Protein AF-A0A530BVZ4-F1 (afdb_monomer)

Sequence (78 aa):
MKTTLEITAEPLPRDLAFLGESLTAFNDGDVGPSDRKPLVVFVRDEHDAVVAGISGYTAWGWLYVQWLWVDETLRGKG

Foldseek 3Di:
DDDDDDDDPDDDPVVVVVVVVVVQVVCCVVPNHFPKDKDKDFDADPVRDGQWMWTFIHTPNDTDTDDGDGHPVCPPVD

Solvent-accessible surface area (backbone atoms only — not comparable to full-atom values): 4988 Å² total; per-residue (Å²): 137,89,84,84,91,84,87,75,96,76,74,55,71,67,59,55,48,52,53,53,51,53,52,47,56,51,43,37,73,76,77,41,75,46,76,70,39,82,42,73,50,74,42,60,51,100,83,70,46,80,49,29,38,40,34,35,30,37,39,78,93,40,80,48,80,75,45,77,52,64,39,78,94,60,61,91,76,120

Structure (mmCIF, N/CA/C/O backbone):
data_AF-A0A530BVZ4-F1
#
_entry.id   AF-A0A530BVZ4-F1
#
loop_
_atom_site.group_PDB
_atom_site.id
_atom_site.type_symbol
_atom_site.label_atom_id
_atom_site.label_alt_id
_atom_site.label_comp_id
_atom_site.label_asym_id
_atom_site.label_entity_id
_atom_site.label_seq_id
_atom_site.pdbx_PDB_ins_code
_atom_site.Cartn_x
_atom_site.Cartn_y
_atom_site.Cartn_z
_atom_site.occupancy
_atom_site.B_iso_or_equiv
_atom_site.auth_seq_id
_atom_site.auth_comp_id
_atom_site.auth_asym_id
_atom_site.auth_atom_id
_atom_site.pdbx_PDB_model_num
ATOM 1 N N . MET A 1 1 ? 30.794 0.558 -21.304 1.00 76.31 1 MET A N 1
ATOM 2 C CA . MET A 1 1 ? 30.120 1.578 -20.467 1.00 76.31 1 MET A CA 1
ATOM 3 C C . MET A 1 1 ? 30.774 1.592 -19.100 1.00 76.31 1 MET A C 1
ATOM 5 O O . MET A 1 1 ? 31.122 0.523 -18.618 1.00 76.31 1 MET A O 1
ATOM 9 N N . LYS A 1 2 ? 30.959 2.769 -18.497 1.00 89.75 2 LYS A N 1
ATOM 10 C CA . LYS A 1 2 ? 31.386 2.892 -17.098 1.00 89.75 2 LYS A CA 1
ATOM 11 C C . LYS A 1 2 ? 30.145 3.175 -16.254 1.00 89.75 2 LYS A C 1
ATOM 13 O O . LYS A 1 2 ? 29.383 4.069 -16.606 1.00 89.75 2 LYS A O 1
ATOM 18 N N . THR A 1 3 ? 29.939 2.406 -15.194 1.00 94.56 3 THR A N 1
ATOM 19 C CA . THR A 1 3 ? 28.825 2.568 -14.251 1.00 94.56 3 THR A CA 1
ATOM 20 C C . THR A 1 3 ? 29.325 3.178 -12.944 1.00 94.56 3 THR A C 1
ATOM 22 O O . THR A 1 3 ? 30.472 2.952 -12.554 1.00 94.56 3 THR A O 1
ATOM 25 N N . THR A 1 4 ? 28.459 3.927 -12.265 1.00 95.75 4 THR A N 1
ATOM 26 C CA . THR A 1 4 ? 28.708 4.508 -10.938 1.00 95.75 4 THR A CA 1
ATOM 27 C C . THR A 1 4 ? 27.571 4.095 -10.006 1.00 95.75 4 THR A C 1
ATOM 29 O O . THR A 1 4 ? 26.430 3.998 -10.451 1.00 95.75 4 THR A O 1
ATOM 32 N N . LEU A 1 5 ? 27.886 3.831 -8.738 1.00 95.81 5 LEU A N 1
ATOM 33 C CA . LEU A 1 5 ? 26.906 3.552 -7.689 1.00 95.81 5 LEU A CA 1
ATOM 34 C C . LEU A 1 5 ? 26.523 4.856 -6.981 1.00 95.81 5 LEU A C 1
ATOM 36 O O . LEU A 1 5 ? 27.405 5.623 -6.599 1.00 95.81 5 LEU A O 1
ATOM 40 N N . GLU A 1 6 ? 25.230 5.066 -6.764 1.00 95.69 6 GLU A N 1
ATOM 41 C CA . GLU A 1 6 ? 24.686 6.169 -5.970 1.00 95.69 6 GLU A CA 1
ATOM 42 C C . GLU A 1 6 ? 23.869 5.602 -4.801 1.00 95.69 6 GLU A C 1
ATOM 44 O O . GLU A 1 6 ? 23.144 4.621 -4.965 1.00 95.69 6 GLU A O 1
ATOM 49 N N . ILE A 1 7 ? 24.005 6.202 -3.616 1.00 97.44 7 ILE A N 1
ATOM 50 C CA . ILE A 1 7 ? 23.238 5.863 -2.412 1.00 97.44 7 ILE A CA 1
ATOM 51 C C . ILE A 1 7 ? 22.671 7.174 -1.870 1.00 97.44 7 ILE A C 1
ATOM 53 O O . ILE A 1 7 ? 23.435 8.082 -1.548 1.00 97.44 7 ILE A O 1
ATOM 57 N N . THR A 1 8 ? 21.347 7.277 -1.762 1.00 96.75 8 THR A N 1
ATOM 58 C CA . THR A 1 8 ? 20.662 8.479 -1.274 1.00 96.75 8 THR A CA 1
ATOM 59 C C . THR A 1 8 ? 19.462 8.109 -0.407 1.00 96.75 8 THR A C 1
ATOM 61 O O . THR A 1 8 ? 18.786 7.113 -0.659 1.00 96.75 8 THR A O 1
ATOM 64 N N . ALA A 1 9 ? 19.201 8.919 0.618 1.00 97.69 9 ALA A N 1
ATOM 65 C CA . ALA A 1 9 ? 17.959 8.880 1.391 1.00 97.69 9 ALA A CA 1
ATOM 66 C C . ALA A 1 9 ? 16.891 9.837 0.822 1.00 97.69 9 ALA A C 1
ATOM 68 O O . ALA A 1 9 ? 15.743 9.808 1.255 1.00 97.69 9 ALA A O 1
ATOM 69 N N . GLU A 1 10 ? 17.266 10.664 -0.156 1.00 97.62 10 GLU A N 1
ATOM 70 C CA . GLU A 1 10 ? 16.434 11.690 -0.786 1.00 97.62 10 GLU A CA 1
ATOM 71 C C . GLU A 1 10 ? 16.395 11.454 -2.304 1.00 97.62 10 GLU A C 1
ATOM 73 O O . GLU A 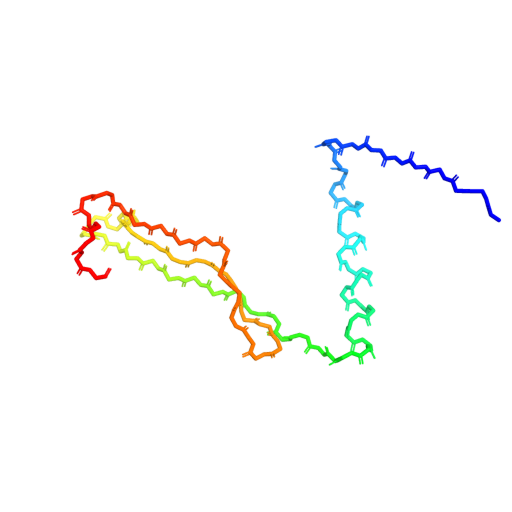1 10 ? 16.976 12.217 -3.081 1.00 97.62 10 GLU A O 1
ATOM 78 N N . PRO A 1 11 ? 15.784 10.350 -2.765 1.00 97.25 11 PRO A N 1
ATOM 79 C CA . PRO A 1 11 ? 15.702 10.072 -4.189 1.00 97.25 11 PRO A CA 1
ATOM 80 C C . PRO A 1 11 ? 14.828 11.116 -4.891 1.00 97.25 11 PRO A C 1
ATOM 82 O O . PRO A 1 11 ? 13.805 11.561 -4.359 1.00 97.25 11 PRO A O 1
ATOM 85 N N . LEU A 1 12 ? 15.183 11.472 -6.126 1.00 97.69 12 LEU A N 1
ATOM 86 C CA . LEU A 1 12 ? 14.313 12.317 -6.935 1.00 97.69 12 LEU A CA 1
ATOM 87 C C . LEU A 1 12 ? 13.052 11.523 -7.323 1.00 97.69 12 LEU A C 1
ATOM 89 O O . LEU A 1 12 ? 13.169 10.379 -7.773 1.00 97.69 12 LEU A O 1
ATOM 93 N N . PRO A 1 13 ? 11.844 12.118 -7.255 1.00 97.75 13 PRO A N 1
ATOM 94 C CA . PRO A 1 13 ? 10.606 11.421 -7.614 1.00 97.75 13 PRO A CA 1
ATOM 95 C C . PRO A 1 13 ? 10.622 10.804 -9.020 1.00 97.75 13 PRO A C 1
ATOM 97 O O . PRO A 1 13 ? 10.071 9.726 -9.229 1.00 97.75 13 PRO A O 1
ATOM 100 N N . ARG A 1 14 ? 11.296 11.459 -9.977 1.00 97.81 14 ARG A N 1
ATOM 101 C CA . ARG A 1 14 ? 11.438 10.968 -11.357 1.00 97.81 14 ARG A CA 1
ATOM 102 C C . ARG A 1 14 ? 12.262 9.682 -11.460 1.00 97.81 14 ARG A C 1
ATOM 104 O O . ARG A 1 14 ? 11.951 8.844 -12.297 1.00 97.81 14 ARG A O 1
ATOM 111 N N . ASP A 1 15 ? 13.281 9.519 -10.618 1.00 97.44 15 ASP A N 1
ATOM 112 C CA . ASP A 1 15 ? 14.172 8.358 -10.677 1.00 97.44 15 ASP A CA 1
ATOM 113 C C . ASP A 1 15 ? 13.461 7.135 -10.075 1.00 97.44 15 ASP A C 1
ATOM 115 O O . ASP A 1 15 ? 13.545 6.034 -10.618 1.00 97.44 15 ASP A O 1
ATOM 119 N N . LEU A 1 16 ? 12.662 7.341 -9.017 1.00 97.56 16 LEU A N 1
ATOM 120 C CA . LEU A 1 16 ? 11.774 6.306 -8.476 1.00 97.56 16 LEU A CA 1
ATOM 121 C C . LEU A 1 16 ? 10.675 5.905 -9.464 1.00 97.56 16 LEU A C 1
ATOM 123 O O . LEU A 1 16 ? 10.399 4.714 -9.610 1.00 97.56 16 LEU A O 1
ATOM 127 N N . ALA A 1 17 ? 10.059 6.879 -10.144 1.00 97.50 17 ALA A N 1
ATOM 128 C CA . ALA A 1 17 ? 9.056 6.608 -11.173 1.00 97.50 17 ALA A CA 1
ATOM 129 C C . ALA A 1 17 ? 9.653 5.777 -12.316 1.00 97.50 17 ALA A C 1
ATOM 131 O O . ALA A 1 17 ? 9.123 4.715 -12.634 1.00 97.50 17 ALA A O 1
ATOM 132 N N . PHE A 1 18 ? 10.811 6.189 -12.847 1.00 97.81 18 PHE A N 1
ATOM 133 C CA . PHE A 1 18 ? 11.523 5.449 -13.889 1.00 97.81 18 PHE A CA 1
ATOM 134 C C . PHE A 1 18 ? 11.838 4.006 -13.470 1.00 97.81 18 PHE A C 1
ATOM 136 O O . PHE A 1 18 ? 11.625 3.075 -14.251 1.00 97.81 18 PHE A O 1
ATOM 143 N N . LEU A 1 19 ? 12.315 3.803 -12.236 1.00 97.50 19 LEU A N 1
ATOM 144 C CA . LEU A 1 19 ? 12.613 2.473 -11.705 1.00 97.50 19 LEU A CA 1
ATOM 145 C C . LEU A 1 19 ? 11.355 1.591 -11.644 1.00 97.50 19 LEU A C 1
ATOM 147 O O . LEU A 1 19 ? 11.381 0.447 -12.101 1.00 97.50 19 LEU A O 1
ATOM 151 N N . GLY A 1 20 ? 10.258 2.123 -11.099 1.00 96.44 20 GLY A N 1
ATOM 152 C CA . GLY A 1 20 ? 8.991 1.402 -10.969 1.00 96.44 20 GLY A CA 1
ATOM 153 C C . GLY A 1 20 ? 8.352 1.061 -12.316 1.00 96.44 20 GLY A C 1
ATOM 154 O O . GLY A 1 20 ? 7.911 -0.072 -12.519 1.00 96.44 20 GLY A O 1
ATOM 155 N N . GLU A 1 21 ? 8.340 2.008 -13.253 1.00 96.81 21 GLU A N 1
ATOM 156 C CA . GLU A 1 21 ? 7.802 1.816 -14.604 1.00 96.81 21 GLU A CA 1
ATOM 157 C C . GLU A 1 21 ? 8.620 0.794 -15.397 1.00 96.81 21 GLU A C 1
ATOM 159 O O . GLU A 1 21 ? 8.047 -0.113 -15.999 1.00 96.81 21 GLU A O 1
ATOM 164 N N . SER A 1 22 ? 9.953 0.878 -15.339 1.00 97.88 22 SER A N 1
ATOM 165 C CA . SER A 1 22 ? 10.840 -0.060 -16.040 1.00 97.88 22 SER A CA 1
ATOM 166 C C . SER A 1 22 ? 10.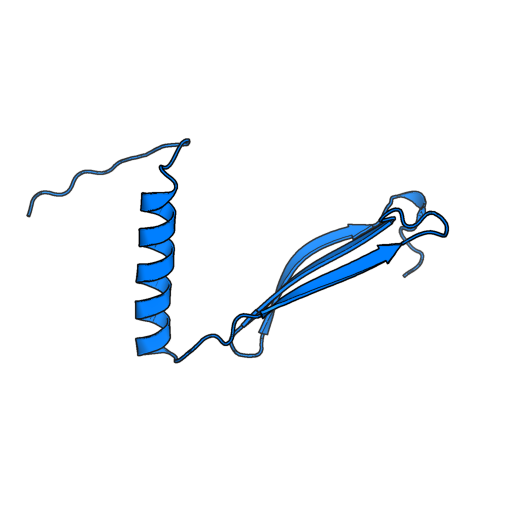660 -1.496 -15.544 1.00 97.88 22 SER A C 1
ATOM 168 O O . SER A 1 22 ? 10.591 -2.426 -16.346 1.00 97.88 22 SER A O 1
ATOM 170 N N . LEU A 1 23 ? 10.542 -1.683 -14.225 1.00 96.50 23 LEU A N 1
ATOM 171 C CA . LEU A 1 23 ? 10.283 -2.998 -13.640 1.00 96.50 23 LEU A CA 1
ATOM 172 C C . LEU A 1 23 ? 8.881 -3.515 -13.993 1.00 96.50 23 LEU A C 1
ATOM 174 O O . LEU A 1 23 ? 8.724 -4.696 -14.294 1.00 96.50 23 LEU A O 1
ATOM 178 N N . THR A 1 24 ? 7.871 -2.641 -13.984 1.00 94.62 24 THR A N 1
ATOM 179 C CA . THR A 1 24 ? 6.500 -3.002 -14.377 1.00 94.62 24 THR A CA 1
ATOM 180 C C . THR A 1 24 ? 6.461 -3.467 -15.830 1.00 94.62 24 THR A C 1
ATOM 182 O O . THR A 1 24 ? 5.959 -4.551 -16.098 1.00 94.62 24 THR A O 1
ATOM 185 N N . ALA A 1 25 ? 7.074 -2.714 -16.747 1.00 95.94 25 ALA A N 1
ATOM 186 C CA . ALA A 1 25 ? 7.123 -3.064 -18.164 1.00 95.94 25 ALA A CA 1
ATOM 187 C C . ALA A 1 25 ? 7.847 -4.396 -18.420 1.00 95.94 25 ALA A C 1
ATOM 189 O O . ALA A 1 25 ? 7.415 -5.182 -19.262 1.00 95.94 25 ALA A O 1
ATOM 190 N N . PHE A 1 26 ? 8.930 -4.669 -17.684 1.00 97.19 26 PHE A N 1
ATOM 191 C CA . PHE A 1 26 ? 9.611 -5.962 -17.750 1.00 97.19 26 PHE A CA 1
ATOM 192 C C . PHE A 1 26 ? 8.697 -7.106 -17.282 1.00 97.19 26 PHE A C 1
ATOM 194 O O . PHE A 1 26 ? 8.524 -8.081 -18.011 1.00 97.19 26 PHE A O 1
ATOM 201 N N . ASN A 1 27 ? 8.073 -6.972 -16.107 1.00 95.81 27 ASN A N 1
ATOM 202 C CA . ASN A 1 27 ? 7.197 -8.005 -15.547 1.00 95.81 27 ASN A CA 1
ATOM 203 C C . ASN A 1 27 ? 5.962 -8.253 -16.423 1.00 95.81 27 ASN A C 1
ATOM 205 O O . ASN A 1 27 ? 5.598 -9.404 -16.647 1.00 95.81 27 ASN A O 1
ATOM 209 N N . ASP A 1 28 ? 5.345 -7.198 -16.959 1.00 94.94 28 ASP A N 1
ATOM 210 C CA . ASP A 1 28 ? 4.195 -7.322 -17.857 1.00 94.94 28 ASP A CA 1
ATOM 211 C C . ASP A 1 28 ? 4.554 -8.124 -19.121 1.00 94.94 28 ASP A C 1
ATOM 213 O O . ASP A 1 28 ? 3.728 -8.889 -19.621 1.00 94.94 28 ASP A O 1
ATOM 217 N N . GLY A 1 29 ? 5.787 -7.987 -19.625 1.00 94.94 29 GLY A N 1
ATOM 218 C CA . GLY A 1 29 ? 6.289 -8.756 -20.765 1.00 94.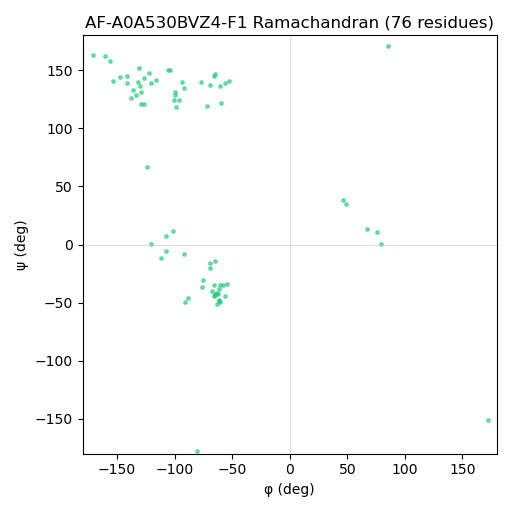94 29 GLY A CA 1
ATOM 219 C C . GLY A 1 29 ? 6.649 -10.212 -20.447 1.00 94.94 29 GLY A C 1
ATOM 220 O O . GLY A 1 29 ? 6.525 -11.062 -21.327 1.00 94.94 29 GLY A O 1
ATOM 221 N N . ASP A 1 30 ? 7.087 -10.503 -19.219 1.00 96.19 30 ASP A N 1
ATOM 222 C CA . ASP A 1 30 ? 7.542 -11.839 -18.799 1.00 96.19 30 ASP A CA 1
ATOM 223 C C . ASP A 1 30 ? 6.396 -12.721 -18.274 1.00 96.19 30 ASP A C 1
ATOM 225 O O . ASP A 1 30 ? 6.248 -13.875 -18.678 1.00 96.19 30 ASP A O 1
ATOM 229 N N . VAL A 1 31 ? 5.542 -12.171 -17.404 1.00 94.50 31 VAL A N 1
ATOM 230 C CA . VAL A 1 31 ? 4.482 -12.914 -16.693 1.00 94.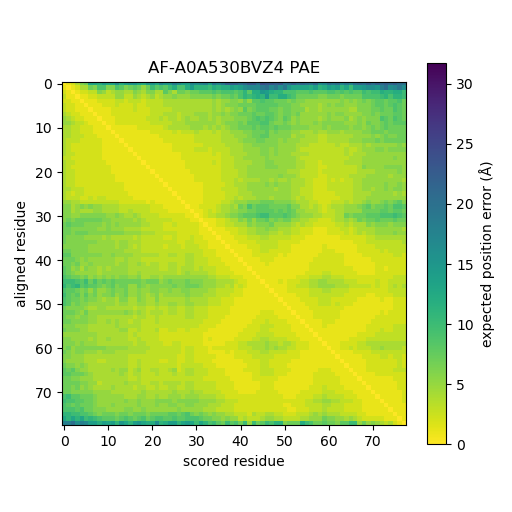50 31 VAL A CA 1
ATOM 231 C C . VAL A 1 31 ? 3.065 -12.403 -16.973 1.00 94.50 31 VAL A C 1
ATOM 233 O O . VAL A 1 31 ? 2.096 -12.966 -16.460 1.00 94.50 31 VAL A O 1
ATOM 236 N N . GLY A 1 32 ? 2.923 -11.370 -17.807 1.00 94.56 32 GLY A N 1
ATOM 237 C CA . GLY A 1 32 ? 1.639 -10.749 -18.129 1.00 94.56 32 GLY A CA 1
ATOM 238 C C . GLY A 1 32 ? 1.201 -9.675 -17.122 1.00 94.56 32 GLY A C 1
ATOM 239 O O . GLY A 1 32 ? 1.806 -9.522 -16.053 1.00 94.56 32 GLY A O 1
ATOM 240 N N . PRO A 1 33 ? 0.129 -8.926 -17.448 1.00 93.38 33 PRO A N 1
ATOM 241 C CA . PRO A 1 33 ? -0.317 -7.792 -16.651 1.00 93.38 33 PRO A CA 1
ATOM 242 C C . PRO A 1 33 ? -0.697 -8.215 -15.231 1.00 93.38 33 PRO A C 1
ATOM 244 O O . PRO A 1 33 ? -1.404 -9.198 -15.016 1.00 93.38 33 PRO A O 1
ATOM 247 N N . SER A 1 34 ? -0.261 -7.428 -14.248 1.00 95.12 34 SER A N 1
ATOM 248 C CA . SER A 1 34 ? -0.548 -7.702 -12.831 1.00 95.12 34 SER A CA 1
ATOM 249 C C . SER A 1 34 ? -2.012 -7.526 -12.423 1.00 95.12 34 SER A C 1
ATOM 251 O O . SER A 1 34 ? -2.407 -8.020 -11.362 1.00 95.12 34 SER A O 1
ATOM 253 N N . ASP A 1 35 ? -2.793 -6.777 -13.212 1.00 95.19 35 ASP A N 1
ATOM 254 C CA . ASP A 1 35 ? -4.131 -6.286 -12.859 1.00 95.19 35 ASP A CA 1
ATOM 255 C C . ASP A 1 35 ? -4.182 -5.682 -11.447 1.00 95.19 35 ASP A C 1
ATOM 257 O O . ASP A 1 35 ? -5.143 -5.869 -10.690 1.00 95.19 35 ASP A O 1
ATOM 261 N N . ARG A 1 36 ? -3.112 -4.965 -11.072 1.00 95.88 36 ARG A N 1
ATOM 262 C CA . ARG A 1 36 ? -2.947 -4.428 -9.726 1.00 95.88 36 ARG A CA 1
ATOM 263 C C . ARG A 1 36 ? -4.084 -3.473 -9.367 1.00 95.88 36 ARG A C 1
ATOM 265 O O . ARG A 1 36 ? -4.264 -2.437 -10.004 1.00 95.88 36 ARG A O 1
ATOM 272 N N . LYS A 1 37 ? -4.806 -3.778 -8.287 1.00 97.75 37 LYS A N 1
ATOM 273 C CA . LYS A 1 37 ? -5.921 -2.961 -7.782 1.00 97.75 37 LYS A CA 1
ATOM 274 C C . LYS A 1 37 ? -5.719 -2.631 -6.308 1.00 97.75 37 LYS A C 1
ATOM 276 O O . LYS A 1 37 ? -5.628 -3.563 -5.507 1.00 97.75 37 LYS A O 1
ATOM 281 N N . PRO A 1 38 ? -5.651 -1.341 -5.928 1.00 98.06 38 PRO A N 1
ATOM 282 C CA . PRO A 1 38 ? -5.658 -0.945 -4.526 1.00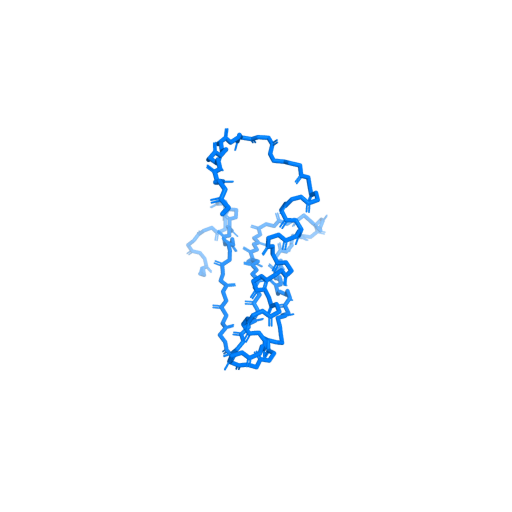 98.06 38 PRO A CA 1
ATOM 283 C C . PRO A 1 38 ? -6.897 -1.487 -3.813 1.00 98.06 38 PRO A C 1
ATOM 285 O O . PRO A 1 38 ? -7.998 -1.450 -4.363 1.00 98.06 38 PRO A O 1
ATOM 288 N N . LEU A 1 39 ? -6.713 -1.964 -2.586 1.00 98.19 39 LEU A N 1
ATOM 289 C CA . LEU A 1 39 ? -7.795 -2.420 -1.726 1.00 98.19 39 LEU A CA 1
ATOM 290 C C . LEU A 1 39 ? -7.608 -1.826 -0.334 1.00 98.19 39 LEU A C 1
ATOM 292 O O . LEU A 1 39 ? -6.534 -1.929 0.260 1.00 98.19 39 LEU A O 1
ATOM 296 N N . VAL A 1 40 ? -8.665 -1.206 0.178 1.00 98.38 40 VAL A N 1
ATOM 297 C CA . VAL A 1 40 ? -8.696 -0.637 1.521 1.00 98.38 40 VAL A CA 1
ATOM 298 C C . VAL A 1 40 ? -10.056 -0.887 2.152 1.00 98.38 40 VAL A C 1
ATOM 300 O O . VAL A 1 40 ? -11.085 -0.765 1.488 1.00 98.38 40 VAL A O 1
ATOM 303 N N . VAL A 1 41 ? -10.054 -1.238 3.434 1.00 98.25 41 VAL A N 1
ATOM 304 C CA . VAL A 1 41 ? -11.263 -1.343 4.252 1.00 98.25 41 VAL A CA 1
ATOM 305 C C . VAL A 1 41 ? -11.031 -0.551 5.527 1.00 98.25 41 VAL A C 1
ATOM 307 O O . VAL A 1 41 ? -10.002 -0.720 6.181 1.00 98.25 41 VAL A O 1
ATOM 310 N N . PHE A 1 42 ? -11.990 0.304 5.874 1.00 98.38 42 PHE A N 1
ATOM 311 C CA . PHE A 1 42 ? -11.994 1.061 7.120 1.00 98.38 42 PHE A CA 1
ATOM 312 C C . PHE A 1 42 ? -13.180 0.643 7.979 1.00 98.38 42 PHE A C 1
ATOM 314 O O . PHE A 1 42 ? -14.283 0.451 7.469 1.00 98.38 42 PHE A O 1
ATOM 321 N N . VAL A 1 43 ? -12.950 0.567 9.285 1.00 97.94 43 VAL A N 1
ATOM 322 C CA . VAL A 1 43 ? -14.007 0.588 10.296 1.00 97.94 43 VAL A CA 1
ATOM 323 C C . VAL A 1 43 ? -14.070 2.006 10.837 1.00 97.94 43 VAL A C 1
ATOM 325 O O . VAL A 1 43 ? -13.030 2.581 11.176 1.00 97.94 43 VAL A O 1
ATOM 328 N N . ARG A 1 44 ? -15.277 2.565 10.893 1.00 98.44 44 ARG A N 1
ATOM 329 C CA . ARG A 1 44 ? -15.523 3.916 11.393 1.00 98.44 44 ARG A CA 1
ATOM 330 C C . ARG A 1 44 ? -16.508 3.902 12.550 1.00 98.44 44 ARG A C 1
ATOM 332 O O . ARG A 1 44 ? -17.378 3.033 12.588 1.00 98.44 44 ARG A O 1
ATOM 339 N N . ASP A 1 45 ? -16.330 4.830 13.479 1.00 97.19 45 ASP A N 1
ATOM 340 C CA . ASP A 1 45 ? -17.278 5.072 14.566 1.00 97.19 45 ASP A CA 1
ATOM 341 C C . ASP A 1 45 ? -18.477 5.925 14.104 1.00 97.19 45 ASP A C 1
ATOM 343 O O . ASP A 1 45 ? -18.605 6.287 12.931 1.00 97.19 45 ASP A O 1
ATOM 347 N N . GLU A 1 46 ? -19.378 6.245 15.031 1.00 97.75 46 GLU A N 1
ATOM 348 C CA . GLU A 1 46 ? -20.561 7.076 14.789 1.00 97.75 46 GLU A CA 1
ATOM 349 C C . GLU A 1 46 ? -2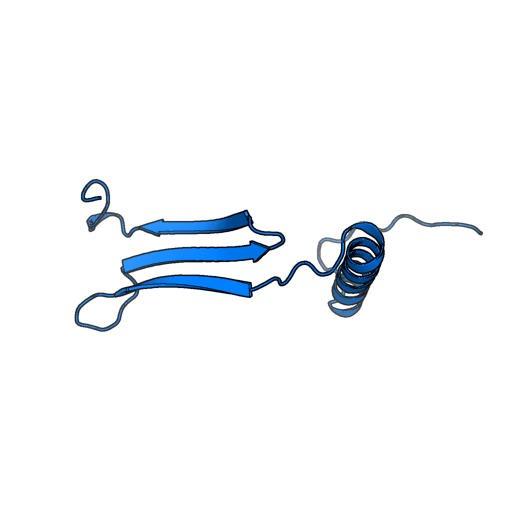0.251 8.534 14.404 1.00 97.75 46 GLU A C 1
ATOM 351 O O . GLU A 1 46 ? -21.136 9.236 13.911 1.00 97.75 46 GLU A O 1
ATOM 356 N N . HIS A 1 47 ? -19.008 8.982 14.595 1.00 97.94 47 HIS A N 1
ATOM 357 C CA . HIS A 1 47 ? -18.517 10.308 14.225 1.00 97.94 47 HIS A CA 1
ATOM 358 C C . HIS A 1 47 ? -17.689 10.286 12.925 1.00 97.94 47 HIS A C 1
ATOM 360 O O . HIS A 1 47 ? -17.050 11.286 12.595 1.00 97.94 47 HIS A O 1
ATOM 366 N N . ASP A 1 48 ? -17.707 9.171 12.183 1.00 97.88 48 ASP A N 1
ATOM 367 C CA . ASP A 1 48 ? -16.943 8.929 10.949 1.00 97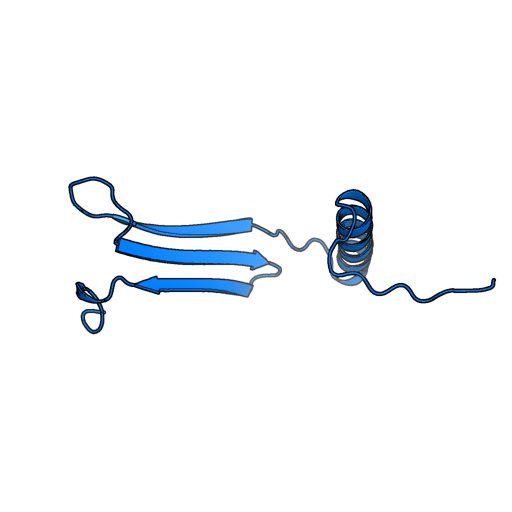.88 48 ASP A CA 1
ATOM 368 C C . ASP A 1 48 ? -15.411 8.846 11.147 1.00 97.88 48 ASP A C 1
ATOM 370 O O . ASP A 1 48 ? -14.644 8.833 10.177 1.00 97.88 48 ASP A O 1
ATOM 374 N N . ALA A 1 49 ? -14.917 8.722 12.384 1.00 98.12 49 ALA A N 1
ATOM 375 C CA . ALA A 1 49 ? -13.489 8.563 12.654 1.00 98.12 49 ALA A CA 1
ATOM 376 C C . ALA A 1 49 ? -13.023 7.127 12.358 1.00 98.12 49 ALA A C 1
ATOM 378 O O . ALA A 1 49 ? -13.716 6.162 12.670 1.00 98.12 49 ALA A O 1
ATOM 379 N N . VAL A 1 50 ? -11.834 6.957 11.761 1.00 98.19 50 VAL A N 1
ATOM 380 C CA . VAL A 1 50 ? -11.255 5.621 11.508 1.00 98.19 50 VAL A CA 1
ATOM 381 C C . VAL A 1 50 ? -10.797 4.997 12.825 1.00 98.19 50 VAL A C 1
ATOM 383 O O . VAL A 1 50 ? -9.873 5.506 13.453 1.00 98.19 50 VAL A O 1
ATOM 386 N N . VAL A 1 5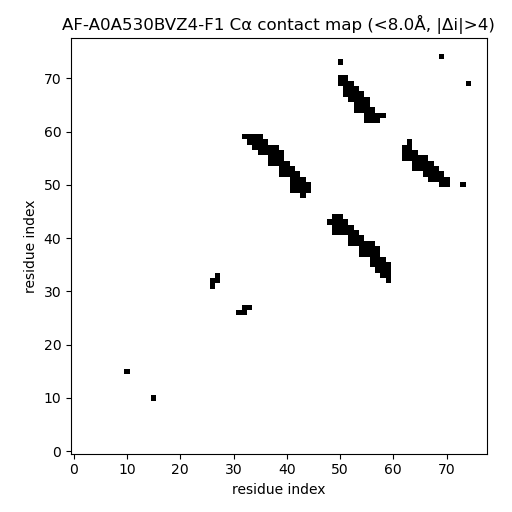1 ? -11.374 3.851 13.185 1.00 98.38 51 VAL A N 1
ATOM 387 C CA . VAL A 1 51 ? -11.026 3.092 14.403 1.00 98.38 51 VAL A CA 1
ATOM 388 C C . VAL A 1 51 ? -10.349 1.749 14.108 1.00 98.38 51 VAL A C 1
ATOM 390 O O . VAL A 1 51 ? -9.780 1.120 14.995 1.00 98.38 51 VAL A O 1
ATOM 393 N N . ALA A 1 52 ? -10.361 1.304 12.851 1.00 98.50 52 ALA A N 1
ATOM 394 C CA . ALA A 1 52 ? -9.525 0.212 12.357 1.00 98.50 52 ALA A CA 1
ATOM 395 C C . ALA A 1 52 ? -9.413 0.279 10.830 1.00 98.50 52 ALA A C 1
ATOM 397 O O . ALA A 1 52 ? -10.239 0.902 10.157 1.00 98.50 52 ALA A O 1
ATOM 398 N N . GLY A 1 53 ? -8.426 -0.404 10.262 1.00 98.19 53 GLY A N 1
ATOM 399 C CA . GLY A 1 53 ? -8.355 -0.562 8.819 1.00 98.19 53 GLY A CA 1
ATOM 400 C C . GLY A 1 53 ? -7.294 -1.538 8.341 1.00 98.19 53 GLY A C 1
ATOM 401 O O . GLY A 1 53 ? -6.360 -1.897 9.058 1.00 98.19 53 GLY A O 1
ATOM 402 N N . ILE A 1 54 ? -7.458 -1.941 7.087 1.00 98.50 54 ILE A N 1
ATOM 403 C CA . ILE A 1 54 ? -6.500 -2.731 6.319 1.00 98.50 54 ILE A CA 1
ATOM 404 C C . ILE A 1 54 ? -6.290 -2.054 4.967 1.00 98.50 54 ILE A C 1
ATOM 406 O O . ILE A 1 54 ? -7.253 -1.613 4.337 1.00 98.50 54 ILE A O 1
ATOM 410 N N . SER A 1 55 ? -5.042 -1.969 4.517 1.00 98.56 55 SER A N 1
ATOM 411 C CA . SER A 1 55 ? -4.689 -1.470 3.191 1.00 98.56 55 SER A CA 1
ATOM 412 C C . SER A 1 55 ? -3.729 -2.417 2.485 1.00 98.56 55 SER A C 1
ATOM 414 O O . SER A 1 55 ? -2.927 -3.126 3.100 1.00 98.56 55 SER A O 1
ATOM 416 N N . GLY A 1 56 ? -3.801 -2.407 1.164 1.00 98.50 56 GLY A N 1
ATOM 417 C CA . GLY A 1 56 ? -2.973 -3.242 0.324 1.00 98.50 56 GLY A CA 1
ATOM 418 C C . GLY A 1 56 ? -3.409 -3.168 -1.127 1.00 98.50 56 GLY A C 1
ATOM 419 O O . GLY A 1 56 ? -3.951 -2.161 -1.589 1.00 98.50 56 GLY A O 1
ATOM 420 N N . TYR A 1 57 ? -3.171 -4.248 -1.856 1.00 98.44 57 TYR A N 1
ATOM 421 C CA . TYR A 1 57 ? -3.650 -4.398 -3.223 1.00 98.44 57 TYR A CA 1
ATOM 422 C C . TYR A 1 57 ? -3.761 -5.871 -3.601 1.00 98.44 57 TYR A C 1
ATOM 424 O O . TYR A 1 57 ? -3.081 -6.726 -3.033 1.00 98.44 57 TYR A O 1
ATOM 432 N N . THR A 1 58 ? -4.588 -6.159 -4.600 1.00 98.25 58 THR A N 1
ATOM 433 C CA . THR A 1 58 ? -4.554 -7.445 -5.299 1.00 98.25 58 THR A CA 1
ATOM 434 C C . THR A 1 58 ? -3.661 -7.342 -6.527 1.00 98.25 58 THR A C 1
ATOM 436 O O . THR A 1 58 ? -3.724 -6.321 -7.210 1.00 98.25 58 THR A O 1
ATOM 439 N N . ALA A 1 59 ? -2.867 -8.368 -6.823 1.00 97.31 59 ALA A N 1
ATOM 440 C CA . ALA A 1 59 ? -2.092 -8.500 -8.060 1.00 97.31 59 ALA A CA 1
ATOM 441 C C . ALA A 1 59 ? -1.855 -9.986 -8.372 1.00 97.31 59 ALA A C 1
ATOM 443 O O . ALA A 1 59 ? -1.630 -10.770 -7.451 1.00 97.31 59 ALA A O 1
ATOM 444 N N . TRP A 1 60 ? -1.934 -10.380 -9.647 1.00 95.88 60 TRP A N 1
ATOM 445 C CA . TRP A 1 60 ? -1.768 -11.776 -10.100 1.00 95.88 60 TRP A CA 1
ATOM 446 C C . TRP A 1 60 ? -2.595 -12.809 -9.303 1.00 95.88 60 TRP A C 1
ATOM 448 O O . TRP A 1 60 ? -2.155 -13.928 -9.054 1.00 95.88 60 TRP A O 1
ATOM 458 N N . GLY A 1 61 ? -3.796 -12.429 -8.856 1.00 95.75 61 GLY A N 1
ATOM 459 C CA . GLY A 1 61 ? -4.676 -13.290 -8.052 1.00 95.75 61 GLY A CA 1
ATOM 460 C C . GLY A 1 61 ? -4.322 -13.395 -6.561 1.00 95.75 61 GLY A C 1
ATOM 461 O O . GLY A 1 61 ? -5.038 -14.067 -5.823 1.00 95.75 61 GLY A O 1
ATOM 462 N N . TRP A 1 62 ? -3.276 -12.709 -6.094 1.00 97.75 62 TRP A N 1
ATOM 463 C CA . TRP A 1 62 ? -2.868 -12.663 -4.687 1.00 97.75 62 TRP A CA 1
ATOM 464 C C . TRP A 1 62 ? -3.263 -11.346 -4.022 1.00 97.75 62 TRP A C 1
ATOM 466 O O . TRP A 1 62 ? -3.295 -10.299 -4.668 1.00 97.75 62 TRP A O 1
ATOM 476 N N . LEU A 1 63 ? -3.517 -11.391 -2.712 1.00 97.94 63 LEU A N 1
ATOM 477 C CA . LEU A 1 63 ? -3.659 -10.212 -1.858 1.00 97.94 63 LEU A CA 1
ATOM 478 C C . LEU A 1 63 ? -2.327 -9.918 -1.161 1.00 97.94 63 LEU A C 1
ATOM 480 O O . LEU A 1 63 ? -1.811 -10.759 -0.427 1.00 97.94 63 LEU A O 1
ATOM 484 N N . TYR A 1 64 ? -1.818 -8.701 -1.333 1.00 98.19 64 TYR A N 1
ATOM 485 C CA . TYR A 1 64 ? -0.750 -8.147 -0.510 1.00 98.19 64 TYR A CA 1
ATOM 486 C C . TYR A 1 64 ? -1.343 -7.198 0.532 1.00 98.19 64 TYR A C 1
ATOM 488 O O . TYR A 1 64 ? -2.028 -6.240 0.169 1.00 98.19 64 TYR A O 1
ATOM 496 N N . VAL A 1 65 ? -1.055 -7.445 1.812 1.00 98.31 65 VAL A N 1
ATOM 497 C CA . VAL A 1 65 ? -1.435 -6.568 2.930 1.00 98.31 65 VAL A CA 1
ATOM 498 C C . VAL A 1 65 ? -0.237 -5.706 3.305 1.00 98.31 65 VAL A C 1
ATOM 500 O O . VAL A 1 65 ? 0.804 -6.227 3.701 1.00 98.31 65 VAL A O 1
ATOM 503 N N . GLN A 1 66 ? -0.391 -4.389 3.181 1.00 98.25 66 GLN A N 1
ATOM 504 C CA . GLN A 1 66 ? 0.645 -3.422 3.530 1.00 98.25 66 GLN A CA 1
ATOM 505 C C . GLN A 1 66 ? 0.511 -2.966 4.981 1.00 98.25 66 GLN A C 1
ATOM 507 O O . GLN A 1 66 ? 1.484 -2.993 5.733 1.00 98.25 66 GLN A O 1
ATOM 512 N N . TRP A 1 67 ? -0.699 -2.564 5.377 1.00 98.38 67 TRP A N 1
ATOM 513 C CA . TRP A 1 67 ? -0.990 -2.124 6.736 1.00 98.38 67 TRP A CA 1
ATOM 514 C C . TRP A 1 67 ? -2.245 -2.805 7.256 1.00 98.38 67 TRP A C 1
ATOM 516 O O . TRP A 1 67 ? -3.231 -2.952 6.538 1.00 98.38 67 TRP A O 1
ATOM 526 N N . LEU A 1 68 ? -2.197 -3.186 8.528 1.00 98.31 68 LEU A N 1
ATOM 527 C CA . LEU A 1 68 ? -3.344 -3.618 9.308 1.00 98.31 68 LEU A CA 1
ATOM 528 C C . LEU A 1 68 ? -3.216 -2.985 10.686 1.00 98.31 68 LEU A C 1
ATOM 530 O O . LEU A 1 68 ? -2.176 -3.100 11.336 1.00 98.31 68 LEU A O 1
ATOM 534 N N . TRP A 1 69 ? -4.261 -2.290 11.111 1.00 98.38 69 TRP A N 1
ATOM 535 C CA . TRP A 1 69 ? -4.268 -1.588 12.381 1.00 98.38 69 TRP A CA 1
ATOM 536 C C . TRP A 1 69 ? -5.666 -1.583 12.985 1.00 98.38 69 TRP A C 1
ATOM 538 O O . TRP A 1 69 ? -6.669 -1.486 12.280 1.00 98.38 69 TRP A O 1
ATOM 548 N N . VAL A 1 70 ? -5.707 -1.676 14.310 1.00 98.44 70 VAL A N 1
ATOM 549 C CA . VAL A 1 70 ? -6.923 -1.608 15.117 1.00 98.44 70 VAL A CA 1
ATOM 550 C C . VAL A 1 70 ? -6.620 -0.715 16.310 1.00 98.44 70 VAL A C 1
ATOM 552 O O . VAL A 1 70 ? -5.579 -0.901 16.968 1.00 98.44 70 VAL A O 1
ATOM 555 N N . ASP A 1 71 ? -7.525 0.224 16.579 1.00 98.25 71 ASP A N 1
ATOM 556 C CA . ASP A 1 71 ? -7.500 1.033 17.790 1.00 98.25 71 ASP A CA 1
ATOM 557 C C . ASP A 1 71 ? -7.413 0.136 19.028 1.00 98.25 71 ASP A C 1
ATOM 559 O O . ASP A 1 71 ? -8.019 -0.936 19.096 1.00 98.25 71 ASP A O 1
ATOM 563 N N . GLU A 1 72 ? -6.627 0.557 20.014 1.00 98.06 72 GLU A N 1
ATOM 564 C CA . GLU A 1 72 ? -6.338 -0.264 21.186 1.00 98.06 72 GLU A CA 1
ATOM 565 C C . GLU A 1 72 ? -7.609 -0.678 21.942 1.00 98.06 72 GLU A C 1
ATOM 567 O O . GLU A 1 72 ? -7.701 -1.819 22.398 1.00 98.06 72 GLU A O 1
ATOM 572 N N . THR A 1 73 ? -8.629 0.185 21.983 1.00 96.75 73 THR A N 1
ATOM 573 C CA . THR A 1 73 ? -9.899 -0.077 22.680 1.00 96.75 73 THR A CA 1
ATOM 574 C C . THR A 1 73 ? -10.758 -1.163 22.017 1.00 96.75 73 THR A C 1
ATOM 576 O O . THR A 1 73 ? -11.690 -1.700 22.638 1.00 96.75 73 THR A O 1
ATOM 579 N N . LEU A 1 74 ? -10.455 -1.513 20.763 1.00 96.69 74 LEU A N 1
ATOM 580 C CA . LEU A 1 74 ? -11.179 -2.505 19.967 1.00 96.69 74 LEU A CA 1
ATOM 581 C C . LEU A 1 74 ? -10.413 -3.822 19.779 1.00 96.69 74 LEU A C 1
ATOM 583 O O . LEU A 1 74 ? -10.977 -4.782 19.253 1.00 96.69 74 LEU A O 1
ATOM 587 N N . ARG A 1 75 ? -9.158 -3.917 20.233 1.00 97.19 75 ARG A N 1
ATOM 588 C CA . ARG A 1 75 ? -8.366 -5.153 20.121 1.00 97.19 75 ARG A CA 1
ATOM 589 C C . ARG A 1 75 ? -8.972 -6.294 20.945 1.00 97.19 75 ARG A C 1
ATOM 591 O O . ARG A 1 75 ? -9.544 -6.078 22.010 1.00 97.19 75 ARG A O 1
ATOM 598 N N . GLY A 1 76 ? -8.826 -7.525 20.447 1.00 96.75 76 GLY A N 1
ATOM 599 C CA . GLY A 1 76 ? -9.331 -8.738 21.106 1.00 96.75 76 GLY A CA 1
ATOM 600 C C . GLY A 1 76 ? -10.843 -8.956 2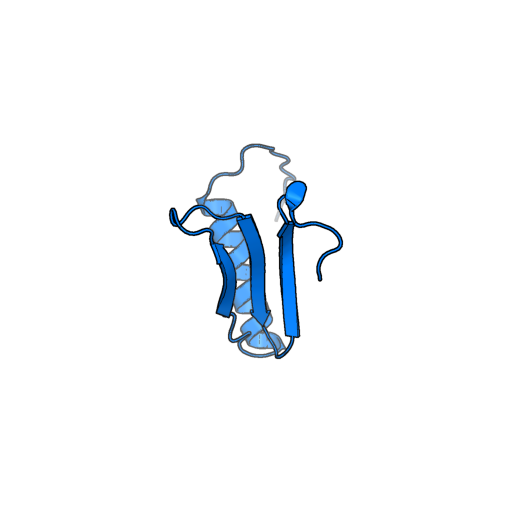0.982 1.00 96.75 76 GLY A C 1
ATOM 601 O O . GLY A 1 76 ? -11.386 -9.820 21.665 1.00 96.75 76 GLY A O 1
ATOM 602 N N . LYS A 1 77 ? -11.523 -8.182 20.127 1.00 93.88 77 LYS A N 1
ATOM 603 C CA . LYS A 1 77 ? -12.970 -8.286 19.867 1.00 93.88 77 LYS A CA 1
ATOM 604 C C . LYS A 1 77 ? -13.300 -8.895 18.494 1.00 93.88 77 LYS A C 1
ATOM 606 O O . LYS A 1 77 ? -14.464 -8.895 18.103 1.00 93.88 77 LYS A O 1
ATOM 611 N N . GLY A 1 78 ? -12.285 -9.393 17.785 1.00 80.00 78 GLY A N 1
ATOM 612 C CA . GLY A 1 78 ? -12.353 -9.954 16.434 1.00 80.00 78 GLY A CA 1
ATOM 613 C C . GLY A 1 78 ? -10.959 -10.216 15.896 1.00 80.00 78 GLY A C 1
ATOM 614 O O . GLY A 1 78 ? -10.150 -9.263 15.941 1.00 80.00 78 GLY A O 1
#

Mean predicted aligned error: 3.85 Å

Radius of gyration: 18.93 Å; Cα contacts (8 Å, |Δi|>4): 81; chains: 1; bounding box: 52×26×43 Å

Nearest PDB structures (foldseek):
  2g3a-assembly1_A-2  TM=8.523E-01  e=1.639E-07  Agrobacterium fabrum str. C58
  1y9w-assembly1_B  TM=7.991E-01  e=1.807E-04  Bacillus cereus ATCC 14579
  9gbv-assembly1_D  TM=3.769E-01  e=1.076E+00  Escherichia coli
  8qqu-assembly1_D  TM=3.921E-01  e=1.225E+00  Escherichia coli
  8qqs-assembly1_B  TM=3.884E-01  e=1.929E+00  Escherichia coli

pLDDT: mean 96.56, std 3.37, range [76.31, 98.56]

Secondary structure (DSSP, 8-state):
--------SS--HHHHHHHHHHHHHHHHHHH-----EEEEEEEE-TTS-EEEEEEEEEETTEEEEEEEEE-GGGTT--